Protein AF-A0A2V7SA08-F1 (afdb_monomer)

Foldseek 3Di:
DKKAFCAWDDDPVGIRHGRFIWDFPDWDDDPNWIWTFTQTPVGDTDIDGPNGMDHPDPPPDD

pLDDT: mean 91.57, std 14.29, range [34.97, 98.44]

Solvent-accessible surface area (backbone atoms only — not comparable to full-atom values): 3733 Å² total; per-residue (Å²): 98,55,28,23,26,63,40,69,43,78,51,101,91,49,66,50,52,54,65,43,49,29,36,57,74,48,78,48,79,55,95,94,38,55,39,36,33,32,42,31,76,90,70,50,75,48,81,37,52,64,86,46,45,41,62,77,71,89,82,82,87,128

Nearest PDB structures (foldseek):
  6bpi-assembly1_A  TM=8.156E-01  e=1.561E-01  Homo sapiens
  7cjt-assembly1_D  TM=8.173E-01  e=1.849E-01  Homo sapiens
  6au2-assembly1_A  TM=8.128E-01  e=2.318E-01  Homo sapiens
  2akk-assembly1_A  TM=6.600E-01  e=8.381E-02  Rhodopseudomonas palustris CGA009
  7qep-assembly1_S4  TM=7.753E-01  e=2.191E-01  Encephalitozoon cuniculi GB-M1

Mean predicted aligned error: 4.48 Å

Secondary structure (DSSP, 8-state):
-EEEESS-EEETTEEEPTT-EEEEEEEEEETTEEEEEEEETTS-EEEEEGGGEEES---S--

Sequence (62 aa):
MRCRSARAIPFPGGTVRRATPGTLVSRRENLGRKLFTVSFDSGQKLILFAHEIEFENEELAA

Radius of gyration: 11.26 Å; Cα contacts (8 Å, |Δi|>4): 123; chains: 1; bounding box: 25×32×23 Å

Structure (mmCIF, N/CA/C/O backbone):
data_AF-A0A2V7SA08-F1
#
_entry.id   AF-A0A2V7SA08-F1
#
loop_
_atom_site.group_PDB
_atom_site.id
_atom_site.type_symbol
_atom_site.label_atom_id
_atom_site.label_alt_id
_atom_site.label_comp_id
_atom_site.label_asym_id
_atom_site.label_entity_id
_atom_site.label_seq_id
_atom_site.pdbx_PDB_ins_code
_atom_site.Cartn_x
_atom_site.Cartn_y
_atom_site.Cartn_z
_atom_site.occupancy
_atom_site.B_iso_or_equiv
_atom_site.auth_seq_id
_atom_site.auth_comp_id
_atom_site.auth_asym_id
_atom_site.auth_atom_id
_atom_site.pdbx_PDB_model_num
ATOM 1 N N . MET A 1 1 ? -4.553 -6.728 -6.744 1.00 92.12 1 MET A N 1
ATOM 2 C CA . MET A 1 1 ? -3.749 -7.730 -6.008 1.00 92.12 1 MET A CA 1
ATOM 3 C C . MET A 1 1 ? -3.680 -7.295 -4.553 1.00 92.12 1 MET A C 1
ATOM 5 O O . MET A 1 1 ? -3.318 -6.144 -4.309 1.00 92.12 1 MET A O 1
ATOM 9 N N . ARG A 1 2 ? -4.112 -8.150 -3.621 1.00 97.00 2 ARG A N 1
ATOM 10 C CA . ARG A 1 2 ? -4.106 -7.843 -2.185 1.00 97.00 2 ARG A CA 1
ATOM 11 C C . ARG A 1 2 ? -2.753 -8.157 -1.559 1.00 97.00 2 ARG A C 1
ATOM 13 O O . ARG A 1 2 ? -2.050 -9.068 -1.999 1.00 97.00 2 ARG A O 1
ATOM 20 N N . CYS A 1 3 ? -2.390 -7.359 -0.570 1.00 97.56 3 CYS A N 1
ATOM 21 C CA . CYS A 1 3 ? -1.147 -7.479 0.172 1.00 97.56 3 CYS A CA 1
ATOM 22 C C . CYS A 1 3 ? -1.325 -6.922 1.582 1.00 97.56 3 CYS A C 1
ATOM 24 O O . CYS A 1 3 ? -2.287 -6.210 1.865 1.00 97.56 3 CYS A O 1
ATOM 26 N N . ARG A 1 4 ? -0.336 -7.152 2.433 1.00 98.00 4 ARG A N 1
ATOM 27 C CA . ARG A 1 4 ? -0.233 -6.542 3.756 1.00 98.00 4 ARG A CA 1
ATOM 28 C C . ARG A 1 4 ? 1.192 -6.087 4.021 1.00 98.00 4 ARG A C 1
ATOM 30 O O . ARG A 1 4 ? 2.129 -6.587 3.406 1.00 98.00 4 ARG A O 1
ATOM 37 N N . SER A 1 5 ? 1.369 -5.151 4.942 1.00 98.19 5 SER A N 1
ATOM 38 C CA . SER A 1 5 ? 2.704 -4.754 5.392 1.00 98.19 5 SER A CA 1
ATOM 39 C C . SER A 1 5 ? 3.407 -5.918 6.110 1.00 98.19 5 SER A C 1
ATOM 41 O O . SER A 1 5 ? 2.883 -6.489 7.069 1.00 98.19 5 SER A O 1
ATOM 43 N N . ALA A 1 6 ? 4.623 -6.260 5.687 1.00 98.12 6 ALA A N 1
ATOM 44 C CA . ALA A 1 6 ? 5.427 -7.322 6.306 1.00 98.12 6 ALA A CA 1
ATOM 45 C C . ALA A 1 6 ? 5.980 -6.905 7.687 1.00 98.12 6 ALA A C 1
ATOM 47 O O . ALA A 1 6 ? 6.235 -7.726 8.574 1.00 98.12 6 ALA A O 1
ATOM 48 N N . ARG A 1 7 ? 6.139 -5.591 7.885 1.00 98.00 7 ARG A N 1
ATOM 49 C CA . ARG A 1 7 ? 6.707 -4.942 9.074 1.00 98.00 7 ARG A CA 1
ATOM 50 C C . ARG A 1 7 ? 5.996 -3.624 9.372 1.00 98.00 7 ARG A C 1
ATOM 52 O O . ARG A 1 7 ? 5.172 -3.167 8.588 1.00 98.00 7 ARG A O 1
ATOM 59 N N . ALA A 1 8 ? 6.343 -2.996 10.493 1.00 97.94 8 ALA A N 1
ATOM 60 C CA . ALA A 1 8 ? 5.984 -1.600 10.715 1.00 97.94 8 ALA A CA 1
ATOM 61 C C . ALA A 1 8 ? 6.746 -0.696 9.728 1.00 97.94 8 ALA A C 1
ATOM 63 O O . ALA A 1 8 ? 7.965 -0.841 9.583 1.00 97.94 8 ALA A O 1
ATOM 64 N N . ILE A 1 9 ? 6.026 0.217 9.072 1.00 97.75 9 ILE A N 1
ATOM 65 C CA . ILE A 1 9 ? 6.551 1.132 8.051 1.00 97.75 9 ILE A CA 1
ATOM 66 C C . ILE A 1 9 ? 6.342 2.571 8.543 1.00 97.75 9 ILE A C 1
ATOM 68 O O . ILE A 1 9 ? 5.200 3.051 8.555 1.00 97.75 9 ILE A O 1
ATOM 72 N N . PRO A 1 10 ? 7.405 3.263 8.987 1.00 97.12 10 PRO A N 1
ATOM 73 C CA . PRO A 1 10 ? 7.319 4.672 9.341 1.00 97.12 10 PRO A CA 1
ATOM 74 C C . PRO A 1 10 ? 7.157 5.530 8.081 1.00 97.12 10 PRO A C 1
ATOM 76 O O . PRO A 1 10 ? 7.761 5.268 7.043 1.00 97.12 10 PRO A O 1
ATOM 79 N N . PHE A 1 11 ? 6.352 6.581 8.183 1.00 94.88 11 PHE A N 1
ATOM 80 C CA . PHE A 1 11 ? 6.180 7.598 7.148 1.00 94.88 11 PHE A CA 1
ATOM 81 C C . PHE A 1 11 ? 5.957 8.963 7.826 1.00 94.88 11 PHE A C 1
ATOM 83 O O . PHE A 1 11 ? 5.665 8.998 9.021 1.00 94.88 11 PHE A O 1
ATOM 90 N N . PRO A 1 12 ? 6.059 10.100 7.114 1.00 94.56 12 PRO A N 1
ATOM 91 C CA . PRO A 1 12 ? 5.973 11.421 7.750 1.00 94.56 12 PRO A CA 1
ATOM 92 C C . PRO A 1 12 ? 4.707 11.669 8.591 1.00 94.56 12 PRO A C 1
ATOM 94 O O . PRO A 1 12 ? 4.749 12.441 9.540 1.00 94.56 12 PRO A O 1
ATOM 97 N N . GLY A 1 13 ? 3.591 11.006 8.270 1.00 93.69 13 GLY A N 1
ATOM 98 C CA . GLY A 1 13 ? 2.319 11.123 8.992 1.00 93.69 13 GLY A CA 1
ATOM 99 C C . GLY A 1 13 ? 2.047 10.022 10.023 1.00 93.69 13 GLY A C 1
ATOM 100 O O . GLY A 1 13 ? 0.913 9.915 10.483 1.00 93.69 13 GLY A O 1
ATOM 101 N N . GLY A 1 14 ? 3.027 9.174 10.359 1.00 96.44 14 GLY A N 1
ATOM 102 C CA . GLY A 1 14 ? 2.875 8.146 11.389 1.00 96.44 14 GLY A CA 1
ATOM 103 C C . GLY A 1 14 ? 3.530 6.813 11.041 1.00 96.44 14 GLY A C 1
ATOM 104 O O . GLY A 1 14 ? 4.661 6.736 10.565 1.00 96.44 14 GLY A O 1
ATOM 105 N N . THR A 1 15 ? 2.838 5.715 11.335 1.00 97.69 15 THR A N 1
ATOM 106 C CA . THR A 1 15 ? 3.350 4.365 11.076 1.00 97.69 15 THR A CA 1
ATOM 107 C C . THR A 1 15 ? 2.230 3.448 10.617 1.00 97.69 15 THR A C 1
ATOM 109 O O . THR A 1 15 ? 1.213 3.309 11.295 1.00 97.69 15 THR A O 1
ATOM 112 N N . VAL A 1 16 ? 2.438 2.784 9.482 1.00 98.19 16 VAL A N 1
ATOM 113 C CA . VAL A 1 16 ? 1.626 1.630 9.095 1.00 98.19 16 VAL A CA 1
ATOM 114 C C . VAL A 1 16 ? 2.112 0.449 9.931 1.00 98.19 16 VAL A C 1
ATOM 116 O O . VAL A 1 16 ? 3.295 0.112 9.899 1.00 98.19 16 VAL A O 1
ATOM 119 N N . ARG A 1 17 ? 1.229 -0.143 10.741 1.00 98.00 17 ARG A N 1
ATOM 120 C CA . ARG A 1 17 ? 1.56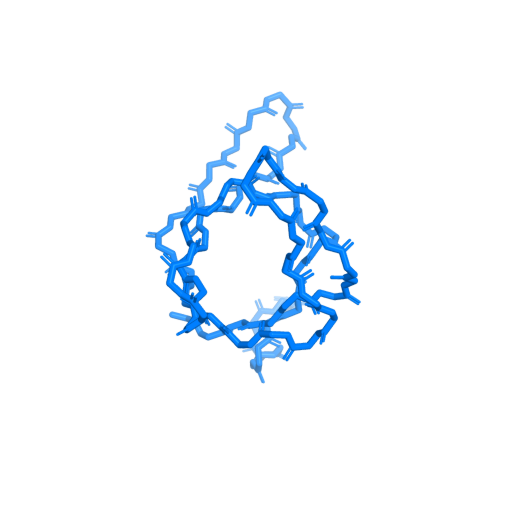4 -1.294 11.598 1.00 98.00 17 ARG A CA 1
ATOM 121 C C . ARG A 1 17 ? 1.882 -2.524 10.746 1.00 98.00 17 ARG A C 1
ATOM 123 O O . ARG A 1 17 ? 1.572 -2.554 9.562 1.00 98.00 17 ARG A O 1
ATOM 130 N N . ARG A 1 18 ? 2.511 -3.541 11.340 1.00 97.75 18 ARG A N 1
ATOM 131 C CA . ARG A 1 18 ? 2.683 -4.849 10.688 1.00 97.75 18 ARG A CA 1
ATOM 132 C C . ARG A 1 18 ? 1.314 -5.478 10.406 1.00 97.75 18 ARG A C 1
ATOM 134 O O . ARG A 1 18 ? 0.406 -5.334 11.219 1.00 97.75 18 ARG A O 1
ATOM 141 N N . ALA A 1 19 ? 1.219 -6.210 9.299 1.00 97.50 19 ALA A N 1
ATOM 142 C CA . ALA A 1 19 ? 0.027 -6.903 8.824 1.00 97.50 19 ALA A CA 1
ATOM 143 C C . ALA A 1 19 ? -1.165 -5.980 8.514 1.00 97.50 19 ALA A C 1
ATOM 145 O O . ALA A 1 19 ? -2.292 -6.458 8.408 1.00 97.50 19 ALA A O 1
ATOM 146 N N . THR A 1 20 ? -0.934 -4.675 8.328 1.00 98.25 20 THR A N 1
ATOM 147 C CA . THR A 1 20 ? -1.970 -3.763 7.840 1.00 98.25 20 THR A CA 1
ATOM 148 C C . THR A 1 20 ? -2.317 -4.137 6.398 1.00 98.25 20 THR A C 1
ATOM 150 O O . THR A 1 20 ? -1.419 -4.107 5.548 1.00 98.25 20 THR A O 1
ATOM 153 N N . PRO A 1 21 ? -3.585 -4.462 6.098 1.00 98.19 21 PRO A N 1
ATOM 154 C CA . PRO A 1 21 ? -3.996 -4.845 4.755 1.00 98.19 21 PRO A CA 1
ATOM 155 C C . PRO A 1 21 ? -3.999 -3.663 3.782 1.00 98.19 21 PRO A C 1
ATOM 157 O O . PRO A 1 21 ? -4.187 -2.503 4.164 1.00 98.19 21 PRO A O 1
ATOM 160 N N . GLY A 1 22 ? -3.807 -3.962 2.504 1.00 97.94 22 GLY A N 1
ATOM 161 C CA . GLY A 1 22 ? -3.835 -2.980 1.435 1.00 97.94 22 GLY A CA 1
ATOM 162 C C . GLY A 1 22 ? -3.948 -3.597 0.048 1.00 97.94 22 GLY A C 1
ATOM 163 O O . GLY A 1 22 ? -3.983 -4.813 -0.152 1.00 97.94 22 GLY A O 1
ATOM 164 N N . THR A 1 23 ? -3.994 -2.717 -0.944 1.00 98.19 23 THR A N 1
ATOM 165 C CA . THR A 1 23 ? -4.111 -3.078 -2.355 1.00 98.19 23 THR A CA 1
ATOM 166 C C . THR A 1 23 ? -2.927 -2.523 -3.133 1.00 98.19 23 THR A C 1
ATOM 168 O O . THR A 1 23 ? -2.645 -1.321 -3.080 1.00 98.19 23 THR A O 1
ATOM 171 N N . LEU A 1 24 ? -2.253 -3.382 -3.902 1.00 97.56 24 LEU A N 1
ATOM 172 C CA . LEU A 1 24 ? -1.230 -2.945 -4.845 1.00 97.56 24 LEU A CA 1
ATOM 173 C C . LEU A 1 24 ? -1.873 -2.132 -5.975 1.00 97.56 24 LEU A C 1
ATOM 175 O O . LEU A 1 24 ? -2.723 -2.640 -6.705 1.00 97.56 24 LEU A O 1
ATOM 179 N N . VAL A 1 25 ? -1.420 -0.891 -6.135 1.00 97.94 25 VAL A N 1
ATOM 180 C CA . VAL A 1 25 ? -1.875 0.049 -7.168 1.00 97.94 25 VAL A CA 1
ATOM 181 C C . VAL A 1 25 ? -0.953 0.026 -8.383 1.00 97.94 25 VAL A C 1
ATOM 183 O O . VAL A 1 25 ? -1.422 0.090 -9.513 1.00 97.94 25 VAL A O 1
ATOM 186 N N . SER A 1 26 ? 0.366 -0.040 -8.176 1.00 96.44 26 SER A N 1
ATOM 187 C CA . SER A 1 26 ? 1.323 -0.113 -9.287 1.00 96.44 26 SER A CA 1
ATOM 188 C C . SER A 1 26 ? 2.657 -0.722 -8.871 1.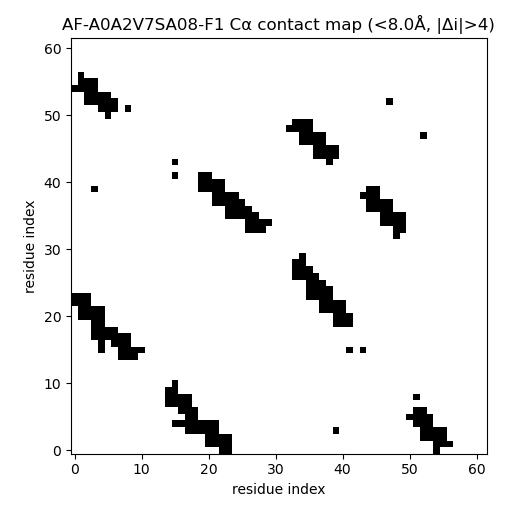00 96.44 26 SER A C 1
ATOM 190 O O . SER A 1 26 ? 3.040 -0.650 -7.702 1.00 96.44 26 SER A O 1
ATOM 192 N N . ARG A 1 27 ? 3.378 -1.282 -9.847 1.00 95.25 27 ARG A N 1
ATOM 193 C CA . ARG A 1 27 ? 4.750 -1.777 -9.711 1.00 95.25 27 ARG A CA 1
ATOM 194 C C . ARG A 1 27 ? 5.653 -1.017 -10.674 1.00 95.25 27 ARG A C 1
ATOM 196 O O . ARG A 1 27 ? 5.297 -0.846 -11.836 1.00 95.25 27 ARG A O 1
ATOM 203 N N . ARG A 1 28 ? 6.820 -0.588 -10.202 1.00 94.88 28 ARG A N 1
ATOM 204 C CA . ARG A 1 28 ? 7.869 0.031 -11.020 1.00 94.88 28 ARG A CA 1
ATOM 205 C C . ARG A 1 28 ? 9.193 -0.657 -10.751 1.00 94.88 28 ARG A C 1
ATOM 207 O O . ARG A 1 28 ? 9.452 -1.076 -9.626 1.00 94.88 28 ARG A O 1
ATOM 214 N N . GLU A 1 29 ? 10.023 -0.746 -11.774 1.00 92.69 29 GLU A N 1
ATOM 215 C CA . GLU A 1 29 ? 11.409 -1.163 -11.632 1.00 92.69 29 GLU A CA 1
ATOM 216 C C . GLU A 1 29 ? 12.311 0.052 -11.827 1.00 92.69 29 GLU A C 1
ATOM 218 O O . GLU A 1 29 ? 12.116 0.834 -12.755 1.00 92.69 29 GLU A O 1
ATOM 223 N N . ASN A 1 30 ? 13.251 0.244 -10.909 1.00 83.44 30 ASN A N 1
ATOM 224 C CA . ASN A 1 30 ? 14.193 1.350 -10.935 1.00 83.44 30 ASN A CA 1
ATOM 225 C C . ASN A 1 30 ? 15.566 0.845 -10.491 1.00 83.44 30 ASN A C 1
ATOM 227 O O . ASN A 1 30 ? 15.722 0.441 -9.338 1.00 83.44 30 ASN A O 1
ATOM 231 N N . LEU A 1 31 ? 16.544 0.852 -11.402 1.00 87.62 31 LEU A N 1
ATOM 232 C CA . LEU A 1 31 ? 17.926 0.424 -11.138 1.00 87.62 31 LEU A CA 1
ATOM 233 C C . LEU A 1 31 ? 18.010 -0.956 -10.448 1.00 87.62 31 LEU A C 1
ATOM 235 O O . LEU A 1 31 ? 18.690 -1.120 -9.436 1.00 87.62 31 LEU A O 1
ATOM 239 N N . GLY A 1 32 ? 17.250 -1.937 -10.949 1.00 89.88 32 GLY A N 1
ATOM 240 C CA . GLY A 1 32 ? 17.201 -3.299 -10.397 1.00 89.88 32 GLY A CA 1
ATOM 241 C C . GLY A 1 32 ? 16.410 -3.441 -9.091 1.00 89.88 32 GLY A C 1
ATOM 242 O O . GLY A 1 32 ? 16.394 -4.510 -8.485 1.00 89.88 32 GLY A O 1
ATOM 243 N N . ARG A 1 33 ? 15.734 -2.380 -8.632 1.00 90.06 33 ARG A N 1
ATOM 244 C CA . ARG A 1 33 ? 14.855 -2.416 -7.456 1.00 90.06 33 ARG A CA 1
ATOM 245 C C . ARG A 1 33 ? 13.397 -2.372 -7.883 1.00 90.06 33 ARG A C 1
ATOM 247 O O . ARG A 1 33 ? 12.999 -1.523 -8.678 1.00 90.06 33 ARG A O 1
ATOM 254 N N . LYS A 1 34 ? 12.580 -3.248 -7.299 1.00 93.38 34 LYS A N 1
ATOM 255 C CA . LYS A 1 34 ? 11.122 -3.234 -7.464 1.00 93.38 34 LYS A CA 1
ATOM 256 C C . LYS A 1 34 ? 10.494 -2.341 -6.397 1.00 93.38 34 LYS A C 1
ATOM 258 O O . LYS A 1 34 ? 10.673 -2.581 -5.202 1.00 93.38 34 LYS A O 1
ATOM 263 N N . LEU A 1 35 ? 9.761 -1.331 -6.850 1.00 96.19 35 LEU A N 1
ATOM 264 C CA . LEU A 1 35 ? 8.968 -0.422 -6.032 1.00 96.19 35 LEU A CA 1
ATOM 265 C C . LEU A 1 35 ? 7.481 -0.703 -6.242 1.00 96.19 35 LEU A C 1
ATOM 267 O O . LEU A 1 35 ? 7.016 -0.861 -7.373 1.00 96.19 35 LEU A O 1
ATOM 271 N N . PHE 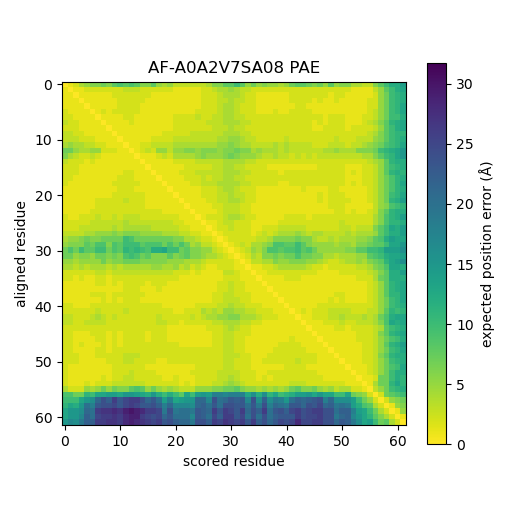A 1 36 ? 6.733 -0.725 -5.149 1.00 96.94 36 PHE A N 1
ATOM 272 C CA . PHE A 1 36 ? 5.317 -1.059 -5.108 1.00 96.94 36 PHE A CA 1
ATOM 273 C C . PHE A 1 36 ? 4.553 0.113 -4.513 1.00 96.94 36 PHE A C 1
ATOM 275 O O . PHE A 1 36 ? 4.807 0.519 -3.387 1.00 96.94 36 PHE A O 1
ATOM 282 N N . THR A 1 37 ? 3.611 0.67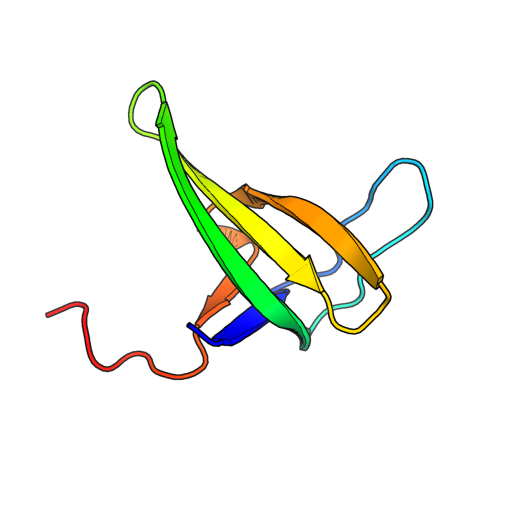7 -5.262 1.00 98.12 37 THR A N 1
ATOM 283 C CA . THR A 1 37 ? 2.674 1.650 -4.694 1.00 98.12 37 THR A CA 1
ATOM 284 C C . THR A 1 37 ? 1.498 0.897 -4.101 1.00 98.12 37 THR A C 1
ATOM 286 O O . THR A 1 37 ? 0.749 0.274 -4.852 1.00 98.12 37 THR A O 1
ATOM 289 N N . VAL A 1 38 ? 1.316 0.972 -2.787 1.00 98.31 38 VAL A N 1
ATOM 290 C CA . VAL A 1 38 ? 0.226 0.309 -2.061 1.00 98.31 38 VAL A CA 1
ATOM 291 C C . VAL A 1 38 ? -0.707 1.356 -1.472 1.00 98.31 38 VAL A C 1
ATOM 293 O O . VAL A 1 38 ? -0.254 2.341 -0.894 1.00 98.31 38 VAL A O 1
ATOM 296 N N . SER A 1 39 ? -2.010 1.140 -1.630 1.00 98.44 39 SER A N 1
ATOM 297 C CA . SER A 1 39 ? -3.048 1.859 -0.892 1.00 98.44 39 SER A CA 1
ATOM 298 C C . SER A 1 39 ? -3.480 0.984 0.279 1.00 98.44 39 SER A C 1
ATOM 300 O O . SER A 1 39 ? -4.096 -0.057 0.058 1.00 98.44 39 SER A O 1
ATOM 302 N N . PHE A 1 40 ? -3.116 1.368 1.499 1.00 98.19 40 PHE A N 1
ATOM 303 C CA . PHE A 1 40 ? -3.507 0.661 2.715 1.00 98.19 40 PHE A CA 1
ATOM 304 C C . PHE A 1 40 ? -4.946 0.982 3.098 1.00 98.19 40 PHE A C 1
ATOM 306 O O . PHE A 1 40 ? -5.409 2.111 2.929 1.00 98.19 40 PHE A O 1
ATOM 313 N N . ASP A 1 41 ? -5.620 0.002 3.691 1.00 97.56 41 ASP A N 1
ATOM 314 C CA . ASP A 1 41 ? -7.000 0.141 4.160 1.00 97.56 41 ASP A CA 1
ATOM 315 C C . ASP A 1 41 ? -7.097 1.127 5.345 1.00 97.56 41 ASP A C 1
ATOM 317 O O . ASP A 1 41 ? -8.151 1.697 5.608 1.00 97.56 41 ASP A O 1
ATOM 321 N N . SER A 1 42 ? -5.972 1.415 6.013 1.00 95.06 42 SER A N 1
ATOM 322 C C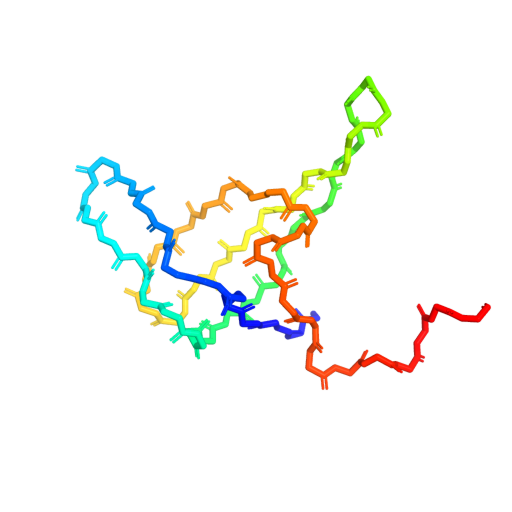A . SER A 1 42 ? -5.840 2.494 7.002 1.00 95.06 42 SER A CA 1
ATOM 323 C C . SER A 1 42 ? -5.757 3.905 6.392 1.00 95.06 42 SER A C 1
ATOM 325 O O . SER A 1 42 ? -5.601 4.876 7.134 1.00 95.06 42 SER A O 1
ATOM 327 N N . GLY A 1 43 ? -5.855 4.035 5.063 1.00 96.19 43 GLY A N 1
ATOM 328 C CA . GLY A 1 43 ? -6.005 5.301 4.335 1.00 96.19 43 GLY A CA 1
ATOM 329 C C . GLY A 1 43 ? -4.723 5.871 3.718 1.00 96.19 43 GLY A C 1
ATOM 330 O O . GLY A 1 43 ? -4.783 6.844 2.969 1.00 96.19 43 GLY A O 1
ATOM 331 N N . GLN A 1 44 ? -3.553 5.293 3.999 1.00 97.00 44 GLN A N 1
ATOM 332 C CA . GLN A 1 44 ? -2.272 5.782 3.477 1.00 97.00 44 GLN A CA 1
ATOM 333 C C 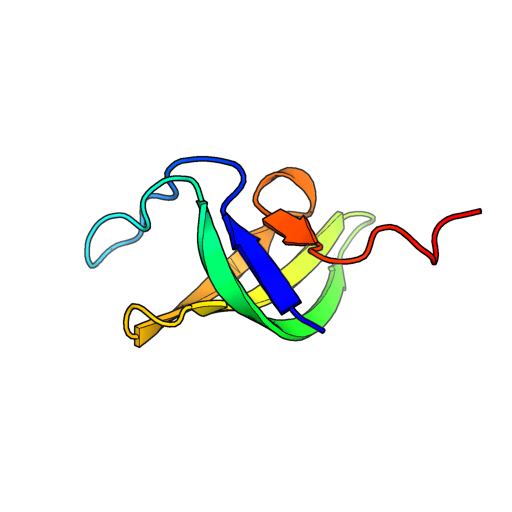. GLN A 1 44 ? -1.959 5.166 2.114 1.00 97.00 44 GLN A C 1
ATOM 335 O O . GLN A 1 44 ? -2.147 3.970 1.900 1.00 97.00 44 GLN A O 1
ATOM 340 N N . LYS A 1 45 ? -1.375 5.961 1.216 1.00 97.81 45 LYS A N 1
ATOM 341 C CA . LYS A 1 45 ? -0.834 5.487 -0.060 1.00 97.81 45 LYS A CA 1
ATOM 342 C C . LYS A 1 45 ? 0.678 5.677 -0.080 1.00 97.81 45 LYS A C 1
ATOM 344 O O . LYS A 1 45 ? 1.143 6.813 -0.095 1.00 97.81 45 LYS A O 1
ATOM 349 N N . LEU A 1 46 ? 1.433 4.582 -0.070 1.00 98.00 46 LEU A N 1
ATOM 350 C CA . LEU A 1 46 ? 2.891 4.592 0.097 1.00 98.00 46 LEU A CA 1
ATOM 351 C C . LEU A 1 46 ? 3.598 3.872 -1.056 1.00 98.00 46 LEU A C 1
ATOM 353 O O . LEU A 1 46 ? 3.037 2.961 -1.664 1.00 98.00 46 LEU A O 1
ATOM 357 N N . ILE A 1 47 ? 4.837 4.282 -1.344 1.00 97.00 47 ILE A N 1
ATOM 358 C CA . ILE A 1 47 ? 5.760 3.578 -2.244 1.00 97.00 47 ILE A CA 1
ATOM 359 C C . ILE A 1 47 ? 6.706 2.758 -1.372 1.00 97.00 47 ILE A C 1
ATOM 361 O O . ILE A 1 47 ? 7.391 3.324 -0.526 1.00 97.00 47 ILE A O 1
ATOM 365 N N . LEU A 1 48 ? 6.729 1.449 -1.588 1.00 96.38 48 LEU A N 1
ATOM 366 C CA . LEU A 1 48 ? 7.392 0.473 -0.732 1.00 96.38 48 LEU A CA 1
ATOM 367 C C . LEU A 1 48 ? 8.350 -0.406 -1.528 1.00 96.38 48 LEU A C 1
ATOM 369 O O . LEU A 1 48 ? 8.163 -0.633 -2.728 1.00 96.38 48 LEU A O 1
ATOM 373 N N . PHE A 1 49 ? 9.355 -0.942 -0.850 1.00 95.44 49 PHE A N 1
ATOM 374 C CA . PHE A 1 49 ? 10.205 -1.994 -1.388 1.00 95.44 49 PHE A CA 1
ATOM 375 C C . PHE A 1 49 ? 9.516 -3.359 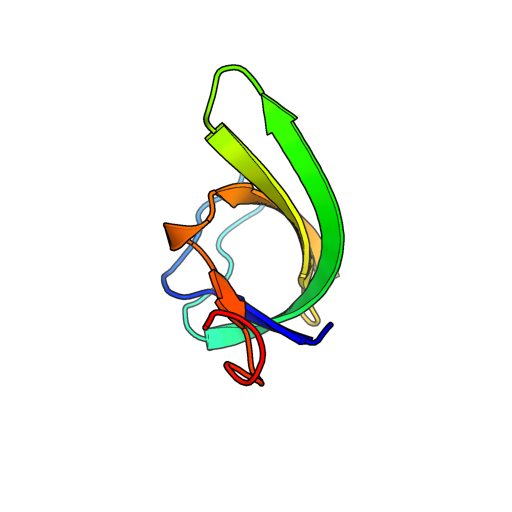-1.331 1.00 95.44 49 PHE A C 1
ATOM 377 O O . PHE A 1 49 ? 8.605 -3.592 -0.540 1.00 95.44 49 PHE A O 1
ATOM 384 N N . ALA A 1 50 ? 10.003 -4.293 -2.152 1.00 94.19 50 ALA A N 1
ATOM 385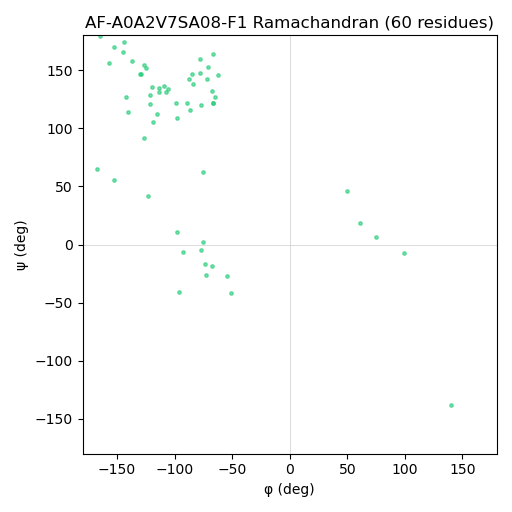 C CA . ALA A 1 50 ? 9.493 -5.665 -2.208 1.00 94.19 50 ALA A CA 1
ATOM 386 C C . ALA A 1 50 ? 9.409 -6.345 -0.830 1.00 94.19 50 ALA A C 1
ATOM 388 O O . ALA A 1 50 ? 8.423 -7.001 -0.536 1.00 94.19 50 ALA A O 1
ATOM 389 N N . HIS A 1 51 ? 10.423 -6.156 0.019 1.00 94.94 51 HIS A N 1
ATOM 390 C CA . HIS A 1 51 ? 10.512 -6.806 1.331 1.00 94.94 51 HIS A CA 1
ATOM 391 C C . HIS A 1 51 ? 9.608 -6.174 2.404 1.00 94.94 51 HIS A C 1
ATOM 393 O O . HIS A 1 51 ? 9.569 -6.650 3.536 1.00 94.94 51 HIS A O 1
ATOM 399 N N . GLU A 1 52 ? 8.926 -5.070 2.096 1.00 97.50 52 GLU A N 1
ATOM 400 C CA . GLU A 1 52 ? 8.041 -4.382 3.042 1.00 97.50 52 GLU A CA 1
ATOM 401 C C . GLU A 1 52 ? 6.587 -4.849 2.931 1.00 97.50 52 GLU A C 1
ATOM 403 O O . GLU A 1 52 ? 5.761 -4.469 3.765 1.00 97.50 52 GLU A O 1
ATOM 408 N N . ILE A 1 53 ? 6.271 -5.685 1.938 1.00 96.81 53 ILE A N 1
ATOM 409 C CA . ILE A 1 53 ? 4.927 -6.202 1.688 1.00 96.81 53 ILE A CA 1
ATOM 410 C C . ILE A 1 53 ? 4.934 -7.721 1.524 1.00 96.81 53 ILE A C 1
ATOM 412 O O . ILE A 1 53 ? 5.864 -8.296 0.971 1.00 96.81 53 ILE A O 1
ATOM 416 N N . GLU A 1 54 ? 3.859 -8.354 1.971 1.00 97.25 54 GLU A N 1
ATOM 417 C CA . GLU A 1 54 ? 3.533 -9.755 1.705 1.00 97.25 54 GLU A CA 1
ATOM 418 C C . GLU A 1 54 ? 2.274 -9.783 0.837 1.00 97.25 54 GLU A C 1
ATOM 420 O O . GLU A 1 54 ? 1.296 -9.096 1.149 1.00 97.25 54 GLU A O 1
ATOM 425 N N . PHE A 1 55 ? 2.275 -10.549 -0.252 1.00 95.50 55 PHE A N 1
ATOM 426 C CA . PHE A 1 55 ? 1.082 -10.731 -1.077 1.00 95.50 55 PHE A CA 1
ATOM 427 C C . PHE A 1 55 ? 0.196 -11.830 -0.493 1.00 95.50 55 PHE A C 1
ATOM 429 O O . PHE A 1 55 ? 0.693 -12.859 -0.056 1.00 95.50 55 PHE A O 1
ATOM 436 N N . GLU A 1 56 ? -1.121 -11.615 -0.478 1.00 88.12 56 GLU A N 1
ATOM 437 C CA . GLU A 1 56 ? -2.053 -12.553 0.174 1.00 88.12 56 GLU A CA 1
ATOM 438 C C . GLU A 1 56 ? -2.253 -13.857 -0.623 1.00 88.12 56 GLU A C 1
ATOM 440 O O . GLU A 1 56 ? -2.667 -14.850 -0.041 1.00 88.12 56 GLU A O 1
ATOM 445 N N . ASN A 1 57 ? -1.881 -13.876 -1.909 1.00 73.69 57 ASN A N 1
ATOM 446 C CA . ASN A 1 57 ? -1.841 -15.074 -2.753 1.00 73.69 57 ASN A CA 1
ATOM 447 C C . ASN A 1 57 ? -0.446 -15.210 -3.386 1.00 73.69 57 ASN A C 1
ATOM 449 O O . ASN A 1 57 ? -0.197 -14.674 -4.469 1.00 73.69 57 ASN A O 1
ATOM 453 N N . GLU A 1 58 ? 0.466 -15.925 -2.730 1.00 59.50 58 GLU A N 1
ATOM 454 C CA . GLU A 1 58 ? 1.688 -16.450 -3.358 1.00 59.50 58 GLU A CA 1
ATOM 455 C C . GLU A 1 58 ? 1.360 -17.665 -4.244 1.00 59.50 58 GLU A C 1
ATOM 457 O O . GLU A 1 58 ? 1.817 -18.774 -4.006 1.00 59.50 58 GLU A O 1
ATOM 462 N N . GLU A 1 59 ? 0.559 -17.466 -5.289 1.00 50.56 59 GLU A N 1
ATOM 463 C CA . GLU A 1 59 ? 0.331 -18.489 -6.319 1.00 50.56 59 GLU A CA 1
ATOM 464 C C . GLU A 1 59 ? 0.696 -17.951 -7.708 1.00 50.56 59 GLU A C 1
ATOM 466 O O . GLU A 1 59 ? -0.036 -18.129 -8.670 1.00 50.56 59 GLU A O 1
ATOM 471 N N . LEU A 1 60 ? 1.809 -17.2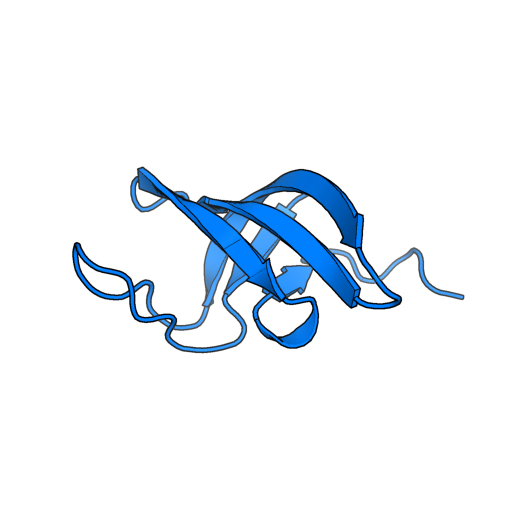10 -7.808 1.00 48.16 60 LEU A N 1
ATOM 472 C CA . LEU A 1 60 ? 2.421 -16.798 -9.082 1.00 48.16 60 LEU A CA 1
ATOM 473 C C . LEU A 1 60 ? 3.839 -16.239 -8.857 1.00 48.16 60 LEU A C 1
ATOM 475 O O . LEU A 1 60 ? 4.116 -15.056 -9.059 1.00 48.16 60 LEU A O 1
ATOM 479 N N . ALA A 1 61 ? 4.743 -17.106 -8.406 1.00 37.28 61 ALA A N 1
ATOM 480 C CA . ALA A 1 61 ? 6.189 -16.921 -8.541 1.00 37.28 61 ALA A CA 1
ATOM 481 C C . ALA A 1 61 ? 6.895 -18.292 -8.558 1.00 37.28 61 ALA A C 1
ATOM 483 O O . ALA A 1 61 ? 7.756 -18.563 -7.726 1.00 37.28 61 ALA A O 1
ATOM 484 N N . ALA A 1 62 ? 6.475 -19.155 -9.487 1.00 34.97 62 ALA A N 1
ATOM 485 C CA . ALA A 1 62 ? 7.268 -20.276 -9.990 1.00 34.97 62 ALA A CA 1
ATOM 486 C C . ALA A 1 62 ? 7.708 -19.940 -11.419 1.00 34.97 62 ALA A C 1
ATOM 488 O O . ALA A 1 62 ? 6.886 -19.320 -12.137 1.00 34.97 62 ALA A O 1
#